Protein AF-A0A831YZ19-F1 (afdb_monomer_lite)

Radius of gyration: 14.84 Å; chains: 1; bounding box: 35×23×40 Å

Foldseek 3Di:
DQQWAWDDKDWDWDQDPVRDIDIDIDTDTDHPVCVVVVCVVPPVSVVVVVVVVVVVVPVD

Sequence (60 aa):
MMSVEPLYALGIFTVTKRLEIFQTVIYEYYDPDQYYAELAENVEDLENELEEISTNMQEI

pLDDT: mean 84.97, std 11.4, range [45.59, 97.56]

Structure (mmCIF, N/CA/C/O backbone):
data_AF-A0A831YZ19-F1
#
_entry.id   AF-A0A831YZ19-F1
#
loop_
_atom_site.group_PDB
_atom_site.id
_atom_site.type_symbol
_atom_site.label_atom_id
_atom_site.label_alt_id
_atom_site.label_comp_id
_atom_site.label_asym_id
_atom_site.label_entity_id
_atom_site.label_seq_id
_atom_site.pdbx_PDB_ins_code
_atom_site.Cartn_x
_atom_site.Cartn_y
_atom_site.Cartn_z
_atom_site.occupancy
_atom_site.B_iso_or_equiv
_atom_site.auth_seq_id
_atom_site.auth_comp_id
_atom_site.auth_asym_id
_atom_site.auth_atom_id
_atom_site.pdbx_PDB_model_num
ATOM 1 N N . MET A 1 1 ? 11.700 6.574 -18.515 1.00 46.47 1 MET A N 1
ATOM 2 C CA . MET A 1 1 ? 10.796 7.150 -17.502 1.00 46.47 1 MET A CA 1
ATOM 3 C C . MET A 1 1 ? 10.095 5.943 -16.925 1.00 46.47 1 MET A C 1
ATOM 5 O O . MET A 1 1 ? 9.411 5.281 -17.693 1.00 46.47 1 MET A O 1
ATOM 9 N N . MET A 1 2 ? 10.475 5.541 -15.710 1.00 56.19 2 MET A N 1
ATOM 10 C CA . MET A 1 2 ? 10.076 4.256 -15.120 1.00 56.19 2 MET A CA 1
ATOM 11 C C . MET A 1 2 ? 8.550 4.148 -15.128 1.00 56.19 2 MET A C 1
ATOM 13 O O . MET A 1 2 ? 7.867 5.110 -14.784 1.00 56.19 2 MET A O 1
ATOM 17 N N . SER A 1 3 ? 8.035 3.034 -15.643 1.00 70.12 3 SER A N 1
ATOM 18 C CA . SER A 1 3 ? 6.641 2.855 -16.068 1.00 70.12 3 SER A CA 1
ATOM 19 C C . SER A 1 3 ? 5.691 2.491 -14.923 1.00 70.12 3 SER A C 1
ATOM 21 O O . SER A 1 3 ? 4.645 1.891 -15.156 1.00 70.12 3 SER A O 1
ATOM 23 N N . VAL A 1 4 ? 6.046 2.854 -13.689 1.00 78.88 4 VAL A N 1
ATOM 24 C CA . VAL A 1 4 ? 5.198 2.631 -12.522 1.00 78.88 4 VAL A CA 1
ATOM 25 C C . VAL A 1 4 ? 4.009 3.586 -12.609 1.00 78.88 4 VAL A C 1
ATOM 27 O O . VAL A 1 4 ? 4.151 4.801 -12.457 1.00 78.88 4 VAL A O 1
ATOM 30 N N . GLU A 1 5 ? 2.829 3.040 -12.894 1.00 84.00 5 GLU A N 1
ATOM 31 C CA . GLU A 1 5 ? 1.600 3.812 -13.068 1.00 84.00 5 GLU A CA 1
ATOM 32 C C . GLU A 1 5 ? 0.692 3.642 -11.841 1.00 84.00 5 GLU A C 1
ATOM 34 O O . GLU A 1 5 ? 0.285 2.518 -11.534 1.00 84.00 5 GLU A O 1
ATOM 39 N N . PRO A 1 6 ? 0.344 4.723 -11.118 1.00 85.44 6 PRO A N 1
ATOM 40 C CA . PRO A 1 6 ? -0.598 4.631 -10.010 1.00 85.44 6 PRO A CA 1
ATOM 41 C C . PRO A 1 6 ? -1.986 4.272 -10.540 1.00 85.44 6 PRO A C 1
ATOM 43 O O . PRO A 1 6 ? -2.538 4.973 -11.388 1.00 85.44 6 PRO A O 1
ATOM 46 N N . LEU A 1 7 ? -2.577 3.204 -10.009 1.00 89.00 7 LEU A N 1
ATOM 47 C CA . LEU A 1 7 ? -3.909 2.759 -10.415 1.00 89.00 7 LEU A CA 1
ATOM 48 C C . LEU A 1 7 ? -4.985 3.354 -9.511 1.00 89.00 7 LEU A C 1
ATOM 50 O O . LEU A 1 7 ? -5.918 4.011 -9.972 1.00 89.00 7 LEU A O 1
ATOM 54 N N . TYR A 1 8 ? -4.872 3.100 -8.210 1.00 88.94 8 TYR A N 1
ATOM 55 C CA . TYR A 1 8 ? -5.798 3.584 -7.194 1.00 88.94 8 TYR A CA 1
ATOM 56 C C . TYR A 1 8 ? -5.173 3.467 -5.801 1.00 88.94 8 TYR A C 1
ATOM 58 O O . TYR A 1 8 ? -4.135 2.836 -5.612 1.00 88.94 8 TYR A O 1
ATOM 66 N N . ALA A 1 9 ? -5.831 4.065 -4.809 1.00 89.56 9 ALA A N 1
ATOM 67 C CA . ALA A 1 9 ? -5.476 3.907 -3.406 1.00 89.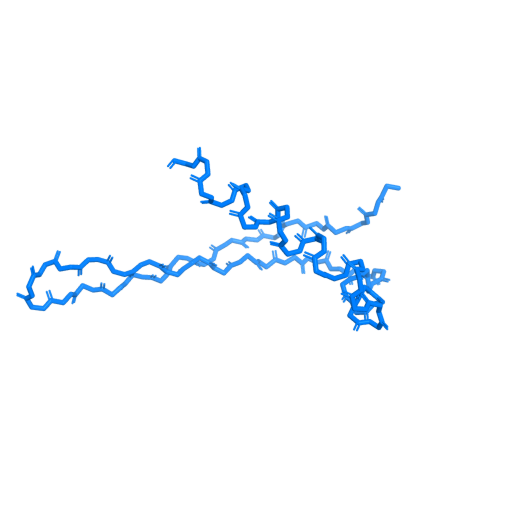56 9 ALA A CA 1
ATOM 68 C C . ALA A 1 9 ? -6.679 3.405 -2.603 1.00 89.56 9 ALA A C 1
ATOM 70 O O . ALA A 1 9 ? -7.812 3.848 -2.812 1.00 89.56 9 ALA A O 1
ATOM 71 N N . LEU A 1 10 ? -6.430 2.495 -1.664 1.00 93.69 10 LEU A N 1
ATOM 72 C CA . LEU A 1 10 ? -7.414 2.017 -0.704 1.00 93.69 10 LEU A CA 1
ATOM 73 C C . LEU A 1 10 ? -7.160 2.663 0.658 1.00 93.69 10 LEU A C 1
ATOM 75 O O . LEU A 1 10 ? -6.115 2.456 1.271 1.00 93.69 10 LEU A O 1
ATOM 79 N N . GLY A 1 11 ? -8.144 3.415 1.146 1.00 91.88 11 GLY A N 1
ATOM 80 C CA . GLY A 1 11 ? -8.151 3.950 2.504 1.00 91.88 11 GLY A CA 1
ATOM 81 C C . GLY A 1 11 ? -8.910 3.026 3.451 1.00 91.88 11 GLY A C 1
ATOM 82 O O . GLY A 1 11 ? -10.113 2.823 3.293 1.00 91.88 11 GLY A O 1
ATOM 83 N N . ILE A 1 12 ? -8.223 2.498 4.457 1.00 95.00 12 ILE A N 1
ATOM 84 C CA . ILE A 1 12 ? -8.813 1.712 5.540 1.00 95.00 12 ILE A CA 1
ATOM 85 C C . ILE A 1 12 ? -8.732 2.553 6.807 1.00 95.00 12 ILE A C 1
ATOM 87 O O . ILE A 1 12 ? -7.646 2.947 7.227 1.00 95.00 12 ILE A O 1
ATOM 91 N N . PHE A 1 13 ? -9.877 2.820 7.431 1.00 94.94 13 PHE A N 1
ATOM 92 C CA . PHE A 1 13 ? -9.935 3.523 8.707 1.00 94.94 13 PHE A CA 1
ATOM 93 C C . PHE A 1 13 ? -10.534 2.626 9.785 1.00 94.94 13 PHE A C 1
ATOM 95 O O . PHE A 1 13 ? -11.574 1.994 9.601 1.00 94.94 13 PHE A O 1
ATOM 102 N N . THR A 1 14 ? -9.874 2.592 10.938 1.00 96.50 14 THR A N 1
ATOM 103 C CA . THR A 1 14 ? -10.371 1.938 12.146 1.00 96.50 14 THR A CA 1
ATOM 104 C C . THR A 1 14 ? -10.670 3.005 13.181 1.00 96.50 14 THR A C 1
ATOM 106 O O . THR A 1 14 ? -9.795 3.794 13.531 1.00 96.50 14 THR A O 1
ATOM 109 N N . VAL A 1 15 ? -11.904 3.011 13.685 1.00 97.00 15 VAL A N 1
ATOM 110 C CA . VAL A 1 15 ? -12.335 3.917 14.753 1.00 97.00 15 VAL A CA 1
ATOM 111 C C . VAL A 1 15 ? -12.488 3.122 16.041 1.00 97.00 15 VAL A C 1
ATOM 113 O O . VAL A 1 15 ? -13.226 2.135 16.087 1.00 97.00 15 VAL A O 1
ATOM 116 N N . THR A 1 16 ? -11.798 3.535 17.102 1.00 96.88 16 THR A N 1
ATOM 117 C CA . THR A 1 16 ? -11.890 2.858 18.401 1.00 96.88 16 THR A CA 1
ATOM 118 C C . THR A 1 16 ? -13.039 3.406 19.245 1.00 96.88 16 THR A C 1
ATOM 120 O O . THR A 1 16 ? -13.589 4.478 18.996 1.00 96.88 16 THR A O 1
ATOM 123 N N . LYS A 1 17 ? -13.375 2.703 20.334 1.00 96.81 17 LYS A N 1
ATOM 124 C CA . LYS A 1 17 ? -14.340 3.196 21.335 1.00 96.81 17 LYS A CA 1
ATOM 125 C C . LYS A 1 17 ? -13.910 4.509 22.002 1.00 96.81 17 LYS A C 1
ATOM 127 O O . LYS A 1 17 ? -14.752 5.185 22.581 1.00 96.81 17 LYS A O 1
ATOM 132 N N . ARG A 1 18 ? -12.616 4.845 21.956 1.00 97.56 18 ARG A N 1
ATOM 133 C CA . ARG A 1 18 ? -12.059 6.106 22.467 1.00 97.56 18 ARG A CA 1
ATOM 134 C C . ARG A 1 18 ? -12.042 7.214 21.415 1.00 97.56 18 ARG A C 1
ATOM 136 O O . ARG A 1 18 ? -11.528 8.286 21.701 1.00 97.56 18 ARG A O 1
ATOM 143 N N . LEU A 1 19 ? -12.630 6.965 20.241 1.00 95.81 19 LEU A N 1
ATOM 144 C CA . LEU A 1 19 ? -12.644 7.871 19.092 1.00 95.81 19 LEU A CA 1
ATOM 145 C C . LEU A 1 19 ? -11.251 8.118 18.492 1.00 95.81 19 LEU A C 1
ATOM 147 O O . LEU A 1 19 ? -11.042 9.116 17.810 1.00 95.81 19 LEU A O 1
ATOM 151 N N . GLU A 1 20 ? -10.304 7.205 18.715 1.00 97.12 20 GLU A N 1
ATOM 152 C CA . GLU A 1 20 ? -9.028 7.219 18.000 1.00 97.12 20 GLU A CA 1
ATOM 153 C C . GLU A 1 20 ? -9.271 6.742 16.565 1.00 97.12 20 GLU A C 1
ATOM 155 O O . GLU A 1 20 ? -10.017 5.780 16.352 1.00 97.12 20 GLU A O 1
ATOM 160 N N . ILE A 1 21 ? -8.641 7.407 15.598 1.00 94.06 21 ILE A N 1
ATOM 161 C CA . ILE A 1 21 ? -8.710 7.055 14.180 1.00 94.06 21 ILE A CA 1
ATOM 162 C C . ILE A 1 21 ? -7.338 6.536 13.767 1.00 94.06 21 ILE A C 1
ATOM 164 O O . ILE A 1 21 ? -6.349 7.261 13.830 1.00 94.06 21 ILE A O 1
ATOM 168 N N . PHE A 1 22 ? -7.296 5.284 13.329 1.00 93.06 22 PHE A N 1
ATOM 169 C CA . PHE A 1 22 ? -6.129 4.691 12.689 1.00 93.06 22 PHE A CA 1
ATOM 170 C C . PHE A 1 22 ? -6.409 4.595 11.199 1.00 93.06 22 PHE A C 1
ATOM 172 O O . PHE A 1 22 ? -7.395 3.969 10.805 1.00 93.06 22 PHE A O 1
ATOM 179 N N . GLN A 1 23 ? -5.561 5.218 10.388 1.00 91.25 23 GLN A N 1
ATOM 180 C CA . GLN A 1 23 ? -5.679 5.210 8.938 1.00 91.25 23 GLN A CA 1
ATOM 181 C C . GLN A 1 23 ? -4.528 4.414 8.332 1.00 91.25 23 GLN A C 1
ATOM 183 O O . GLN A 1 23 ? -3.363 4.629 8.656 1.00 91.25 23 GLN A O 1
ATOM 188 N N . THR A 1 24 ? -4.869 3.515 7.421 1.00 90.62 24 THR A N 1
ATOM 189 C CA . THR A 1 24 ? -3.926 2.824 6.548 1.00 90.62 24 THR A CA 1
ATOM 190 C C . THR A 1 24 ? -4.302 3.162 5.115 1.00 90.62 24 THR A C 1
ATOM 192 O O . THR A 1 24 ? -5.456 2.982 4.726 1.00 90.62 24 THR A O 1
ATOM 195 N N . VAL A 1 25 ? -3.347 3.673 4.341 1.00 86.88 25 VAL A N 1
ATOM 196 C CA . VAL A 1 25 ? -3.517 3.922 2.906 1.00 86.88 25 VAL A CA 1
ATOM 197 C C . VAL A 1 25 ? -2.634 2.939 2.158 1.00 86.88 25 VAL A C 1
ATOM 199 O O . VAL A 1 25 ? -1.435 2.879 2.411 1.00 86.88 25 VAL A O 1
ATOM 202 N N . ILE A 1 26 ? -3.240 2.150 1.278 1.00 89.25 26 ILE A N 1
ATOM 203 C CA . ILE A 1 26 ? -2.547 1.190 0.418 1.00 89.25 26 ILE A CA 1
ATOM 204 C C . ILE A 1 26 ? -2.586 1.759 -0.994 1.00 89.25 26 ILE A C 1
ATOM 206 O O . ILE A 1 26 ? -3.673 1.972 -1.528 1.00 89.25 26 ILE A O 1
ATOM 210 N N . TYR A 1 27 ? -1.421 2.023 -1.578 1.00 85.81 27 TYR A N 1
ATOM 211 C CA . TYR A 1 27 ? -1.302 2.481 -2.959 1.00 85.81 27 TYR A CA 1
ATOM 212 C C . TYR A 1 27 ? -1.032 1.287 -3.870 1.00 85.81 27 TYR A C 1
ATOM 214 O O . TYR A 1 27 ? -0.125 0.503 -3.603 1.00 85.81 27 TYR A O 1
ATOM 222 N N . GLU A 1 28 ? -1.827 1.157 -4.927 1.00 88.12 28 GLU A N 1
ATOM 223 C CA . GLU A 1 28 ? -1.682 0.109 -5.934 1.00 88.12 28 GLU A CA 1
ATOM 224 C C . GLU A 1 28 ? -1.079 0.712 -7.198 1.00 88.12 28 GLU A C 1
ATOM 226 O O . GLU A 1 28 ? -1.598 1.689 -7.752 1.00 88.12 28 GLU A O 1
ATOM 231 N N . TYR A 1 29 ? 0.009 0.104 -7.658 1.00 88.38 29 TYR A N 1
ATOM 232 C CA . TYR A 1 29 ? 0.746 0.531 -8.837 1.00 88.38 29 TYR A CA 1
ATOM 233 C C . TYR A 1 29 ? 0.795 -0.601 -9.857 1.00 88.38 29 TYR A C 1
ATOM 235 O O . TYR A 1 29 ? 0.985 -1.767 -9.508 1.00 88.38 29 TYR A O 1
ATOM 243 N N . TYR A 1 30 ? 0.645 -0.252 -11.129 1.00 89.25 30 TYR A N 1
ATOM 244 C CA . TYR A 1 30 ? 0.996 -1.140 -12.222 1.00 89.25 30 TYR A CA 1
ATOM 245 C C . TYR A 1 30 ? 2.490 -0.995 -12.500 1.00 89.25 30 TYR A C 1
ATOM 247 O O . TYR A 1 30 ? 2.940 0.073 -12.906 1.00 89.25 30 TYR A O 1
ATOM 255 N N . ASP A 1 31 ? 3.241 -2.067 -12.265 1.00 88.69 31 ASP A N 1
ATOM 256 C CA . ASP A 1 31 ? 4.693 -2.118 -12.439 1.00 88.69 31 ASP A CA 1
ATOM 257 C C . ASP A 1 31 ? 5.062 -3.202 -13.471 1.00 88.69 31 ASP A C 1
ATOM 259 O O . ASP A 1 31 ? 5.409 -4.331 -13.108 1.00 88.69 31 ASP A O 1
ATOM 263 N N . PRO A 1 32 ? 4.904 -2.919 -14.779 1.00 87.88 32 PRO A N 1
ATOM 264 C CA . PRO A 1 32 ? 5.143 -3.909 -15.828 1.00 87.88 32 PRO A CA 1
ATOM 265 C C . PRO A 1 32 ? 6.625 -4.253 -15.991 1.00 87.88 32 PRO A C 1
ATOM 267 O O . PRO A 1 32 ? 6.943 -5.359 -16.428 1.00 87.88 32 PRO A O 1
ATOM 270 N N . ASP A 1 33 ? 7.507 -3.319 -15.631 1.00 89.12 33 ASP A N 1
ATOM 271 C CA . ASP A 1 33 ? 8.958 -3.478 -15.716 1.00 89.12 33 ASP A CA 1
ATOM 272 C C . ASP A 1 33 ? 9.553 -4.074 -14.428 1.00 89.12 33 ASP A C 1
ATOM 274 O O . ASP A 1 33 ? 10.758 -4.283 -14.364 1.00 89.12 33 ASP A O 1
ATOM 278 N N . GLN A 1 34 ? 8.717 -4.401 -13.434 1.00 85.62 34 GLN A N 1
ATOM 279 C CA . GLN A 1 34 ? 9.115 -5.000 -12.155 1.00 85.62 34 GLN A CA 1
ATOM 280 C C . GLN A 1 34 ? 10.146 -4.166 -11.377 1.00 85.62 34 GLN A C 1
ATOM 282 O O . GLN A 1 34 ? 10.955 -4.720 -10.632 1.00 85.62 34 GLN A O 1
ATOM 287 N N . TYR A 1 35 ? 10.088 -2.838 -11.508 1.00 86.19 35 TYR A N 1
ATOM 288 C CA . TYR A 1 35 ? 10.960 -1.893 -10.811 1.00 86.19 35 TYR A CA 1
ATOM 289 C C . TYR A 1 35 ? 11.043 -2.180 -9.311 1.00 86.19 35 TYR A C 1
ATOM 291 O O . TYR A 1 35 ? 12.135 -2.284 -8.757 1.00 86.19 35 TYR A O 1
ATOM 299 N N . TYR A 1 36 ? 9.901 -2.367 -8.646 1.00 82.69 36 TYR A N 1
ATOM 300 C CA . TYR A 1 36 ? 9.890 -2.611 -7.204 1.00 82.69 36 TYR A CA 1
ATOM 301 C C . TYR A 1 36 ? 10.423 -3.998 -6.833 1.00 82.69 36 TYR A C 1
ATOM 303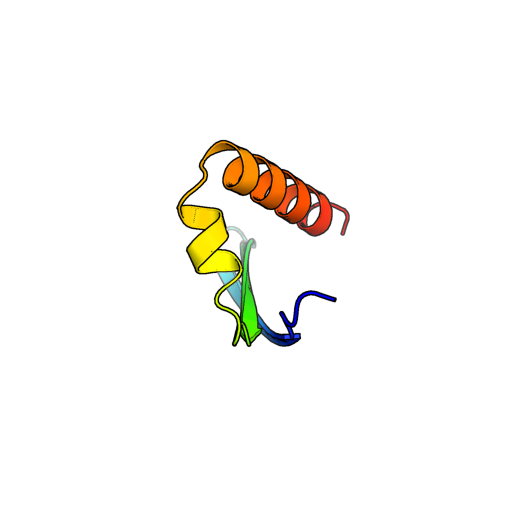 O O . TYR A 1 36 ? 10.927 -4.182 -5.724 1.00 82.69 36 TYR A O 1
ATOM 311 N N . ALA A 1 37 ? 10.332 -4.977 -7.739 1.00 83.25 37 ALA A N 1
ATOM 312 C CA . ALA A 1 37 ? 10.918 -6.295 -7.518 1.00 83.25 37 ALA A CA 1
ATOM 313 C C . ALA A 1 37 ? 12.448 -6.244 -7.623 1.00 83.25 37 ALA A C 1
ATOM 315 O O . ALA A 1 37 ? 13.123 -6.824 -6.779 1.00 83.25 37 ALA A O 1
ATOM 316 N N . GLU A 1 38 ? 12.986 -5.516 -8.606 1.00 85.94 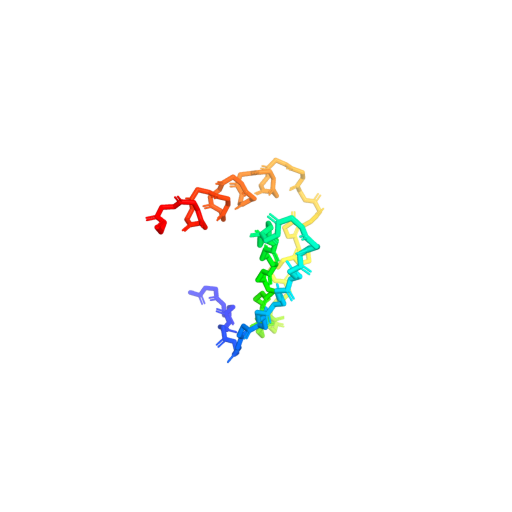38 GLU A N 1
ATOM 317 C CA . GLU A 1 38 ? 14.430 -5.292 -8.755 1.00 85.94 38 GLU A CA 1
ATOM 318 C C . GLU A 1 38 ? 14.990 -4.457 -7.594 1.00 85.94 38 GLU A C 1
ATOM 320 O O . GLU A 1 38 ? 16.034 -4.788 -7.034 1.00 85.94 38 GLU A O 1
ATOM 325 N N . LEU A 1 39 ? 14.261 -3.420 -7.167 1.00 85.88 39 LEU A N 1
ATOM 326 C CA . LEU A 1 39 ? 14.628 -2.587 -6.021 1.00 85.88 39 LEU A CA 1
ATOM 327 C C . LEU A 1 39 ? 14.752 -3.411 -4.731 1.00 85.88 39 LEU A C 1
ATOM 329 O O . LEU A 1 39 ? 15.657 -3.18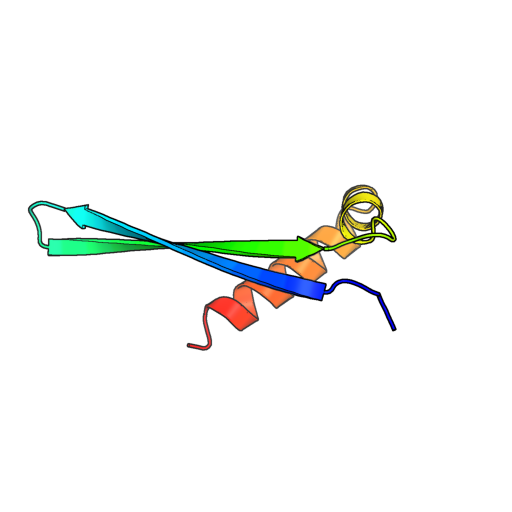6 -3.934 1.00 85.88 39 LEU A O 1
ATOM 333 N N . ALA A 1 40 ? 13.888 -4.413 -4.540 1.00 81.75 40 ALA A N 1
ATOM 334 C CA . ALA A 1 40 ? 13.934 -5.290 -3.373 1.00 81.75 40 ALA A CA 1
ATOM 335 C C . ALA A 1 40 ? 15.200 -6.169 -3.305 1.00 81.75 40 ALA A C 1
ATOM 337 O O . ALA A 1 40 ? 15.522 -6.690 -2.234 1.00 81.75 40 ALA A O 1
ATOM 338 N N . GLU A 1 41 ? 15.925 -6.338 -4.415 1.00 86.94 41 GLU A N 1
ATOM 339 C CA . GLU A 1 41 ? 17.196 -7.068 -4.442 1.00 86.94 41 GLU A CA 1
ATOM 340 C C . GLU A 1 41 ? 18.379 -6.217 -3.944 1.00 86.94 41 GLU A C 1
ATOM 342 O O . GLU A 1 41 ? 19.405 -6.779 -3.545 1.00 86.94 41 GLU A O 1
ATOM 347 N N . ASN A 1 42 ? 18.235 -4.885 -3.897 1.00 89.25 42 ASN A N 1
ATOM 348 C CA . ASN A 1 42 ? 19.230 -3.968 -3.345 1.00 89.25 42 ASN A CA 1
ATOM 349 C C . ASN A 1 42 ? 18.710 -3.259 -2.085 1.00 89.25 42 ASN A C 1
ATOM 351 O O . ASN A 1 42 ? 17.930 -2.314 -2.147 1.00 89.25 42 ASN A O 1
ATOM 355 N N . VAL A 1 43 ? 19.207 -3.691 -0.923 1.00 86.31 43 VAL A N 1
ATOM 356 C CA . VAL A 1 43 ? 18.770 -3.191 0.391 1.00 86.31 43 VAL A CA 1
ATOM 357 C C . VAL A 1 43 ? 18.958 -1.677 0.541 1.00 86.31 43 VAL A C 1
ATOM 359 O O . VAL A 1 43 ? 18.098 -1.029 1.123 1.00 86.31 43 VAL A O 1
ATOM 362 N N . GLU A 1 44 ? 20.047 -1.110 0.018 1.00 89.94 44 GLU A N 1
ATOM 363 C CA . GLU A 1 44 ? 20.341 0.323 0.172 1.00 89.94 44 GLU A CA 1
ATOM 364 C C . GLU A 1 44 ? 19.370 1.187 -0.646 1.00 89.94 44 GLU A C 1
ATOM 366 O O . GLU A 1 44 ? 18.809 2.154 -0.132 1.00 89.94 44 GLU A O 1
ATOM 371 N N . ASP A 1 45 ? 19.105 0.801 -1.896 1.00 87.62 45 ASP A N 1
ATOM 372 C CA . ASP A 1 45 ? 18.157 1.516 -2.757 1.00 87.62 45 ASP A CA 1
ATOM 373 C C . ASP A 1 45 ? 16.717 1.375 -2.234 1.00 87.62 45 ASP A C 1
ATOM 375 O O . ASP A 1 45 ? 15.952 2.340 -2.249 1.00 87.62 45 ASP A O 1
ATOM 379 N N . LEU A 1 46 ? 16.365 0.198 -1.701 1.00 86.69 46 LEU A N 1
ATOM 380 C CA . LEU A 1 46 ? 15.075 -0.040 -1.055 1.00 86.69 46 LEU A CA 1
ATOM 381 C C . LEU A 1 46 ? 14.870 0.853 0.177 1.00 86.69 46 LEU A C 1
ATOM 383 O O . LEU A 1 46 ? 13.786 1.406 0.353 1.00 86.69 46 LEU A O 1
ATOM 387 N N . GLU A 1 47 ? 15.878 0.985 1.042 1.00 89.25 47 GLU A N 1
ATOM 388 C CA . GLU A 1 47 ? 15.793 1.845 2.228 1.00 89.25 47 GLU A CA 1
ATOM 389 C C . GLU A 1 47 ? 15.602 3.319 1.845 1.00 89.25 47 GLU A C 1
ATOM 391 O O . GLU A 1 47 ? 14.737 3.982 2.423 1.00 89.25 47 GLU A O 1
ATOM 396 N N . ASN A 1 48 ? 16.327 3.804 0.831 1.00 89.62 48 ASN A N 1
ATOM 397 C CA . ASN A 1 48 ? 16.195 5.176 0.335 1.00 89.62 48 ASN A CA 1
ATOM 398 C C . ASN A 1 48 ? 14.787 5.457 -0.222 1.00 89.62 48 ASN A C 1
ATOM 400 O O . ASN A 1 48 ? 14.160 6.449 0.149 1.00 89.62 48 ASN A O 1
ATOM 404 N N . GLU A 1 49 ? 14.255 4.568 -1.065 1.00 85.56 49 GLU A N 1
ATOM 405 C CA . GLU A 1 49 ? 12.901 4.710 -1.622 1.00 85.56 49 GLU A CA 1
ATOM 406 C C . GLU A 1 49 ? 11.835 4.701 -0.511 1.00 85.56 49 GLU A C 1
ATOM 408 O O . GLU A 1 49 ? 10.897 5.500 -0.525 1.00 85.56 49 GLU A O 1
ATOM 413 N N . LEU A 1 50 ? 11.975 3.827 0.493 1.00 86.00 50 LEU A N 1
ATOM 414 C CA . LEU A 1 50 ? 11.052 3.783 1.630 1.00 86.00 50 LEU A CA 1
ATOM 415 C C . LEU A 1 50 ? 11.087 5.077 2.455 1.00 86.00 50 LEU A C 1
ATOM 417 O O . LEU A 1 50 ? 10.040 5.521 2.937 1.00 86.00 50 LEU A O 1
ATOM 421 N N . GLU A 1 51 ? 12.259 5.693 2.614 1.00 88.25 51 GLU A N 1
ATOM 422 C CA . GLU A 1 51 ? 12.410 6.975 3.303 1.00 88.25 51 GLU A CA 1
ATOM 423 C C . GLU A 1 51 ? 11.754 8.124 2.518 1.00 88.25 51 GLU A C 1
ATOM 425 O O . GLU A 1 51 ? 11.031 8.942 3.104 1.00 88.25 51 GLU A O 1
ATOM 430 N N . GLU A 1 52 ? 11.905 8.145 1.190 1.00 85.88 52 GLU A N 1
ATOM 431 C CA . GLU A 1 52 ? 11.217 9.101 0.315 1.00 85.88 52 GLU A CA 1
ATOM 432 C C . GLU A 1 52 ? 9.692 8.940 0.382 1.00 85.88 52 GLU A C 1
ATOM 434 O O . GLU A 1 52 ? 8.969 9.918 0.600 1.00 85.88 52 GLU A O 1
ATOM 439 N N . ILE A 1 53 ? 9.182 7.708 0.266 1.00 82.81 53 ILE A N 1
ATOM 440 C CA . ILE A 1 53 ? 7.744 7.421 0.368 1.00 82.81 53 ILE A CA 1
ATOM 441 C C . ILE A 1 53 ? 7.212 7.848 1.740 1.00 82.81 53 ILE A C 1
ATOM 443 O O . ILE A 1 53 ? 6.181 8.520 1.822 1.00 82.81 53 ILE A O 1
ATOM 447 N N . SER A 1 54 ? 7.916 7.502 2.821 1.00 81.44 54 SER A N 1
ATOM 448 C CA . SER A 1 54 ? 7.533 7.881 4.184 1.00 81.44 54 SER A CA 1
ATOM 449 C C . SER A 1 54 ? 7.453 9.399 4.350 1.00 81.44 54 SER A C 1
ATOM 451 O O . SER A 1 54 ? 6.497 9.905 4.941 1.00 81.44 54 SER A O 1
ATOM 453 N N . THR A 1 55 ? 8.426 10.132 3.806 1.00 81.56 55 THR A N 1
ATOM 454 C CA . THR A 1 55 ? 8.456 11.599 3.856 1.00 81.56 55 THR A CA 1
ATOM 455 C C . THR A 1 55 ? 7.261 12.196 3.114 1.00 81.56 55 THR A C 1
ATOM 457 O O . THR A 1 55 ? 6.515 12.994 3.682 1.00 81.56 55 THR A O 1
ATOM 460 N N . ASN A 1 56 ? 6.996 11.726 1.893 1.00 75.38 56 ASN A N 1
ATOM 461 C CA . ASN A 1 56 ? 5.873 12.191 1.076 1.00 75.38 56 ASN A CA 1
ATOM 462 C C . ASN A 1 56 ? 4.500 11.878 1.700 1.00 75.38 56 ASN A C 1
ATOM 464 O O . ASN A 1 56 ? 3.545 12.629 1.513 1.00 75.38 56 ASN A O 1
ATOM 468 N N . MET A 1 57 ? 4.376 10.783 2.458 1.00 69.56 57 MET A N 1
ATOM 46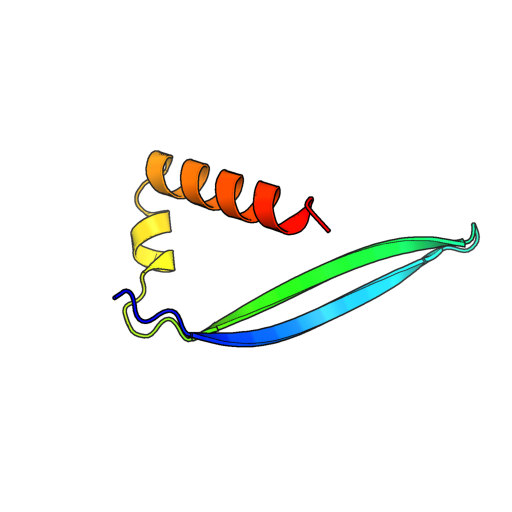9 C CA . MET A 1 57 ? 3.125 10.416 3.134 1.00 69.56 57 MET A CA 1
ATOM 470 C C . MET A 1 57 ? 2.843 11.230 4.407 1.00 69.56 57 MET A C 1
ATOM 472 O O . MET A 1 57 ? 1.687 11.287 4.827 1.00 69.56 57 MET A O 1
ATOM 476 N N . GLN A 1 58 ? 3.863 11.830 5.032 1.00 59.62 58 GLN A N 1
ATOM 477 C CA . GLN A 1 58 ? 3.735 12.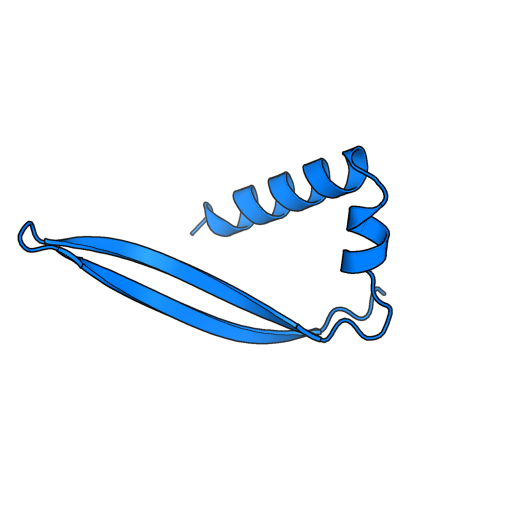617 6.270 1.00 59.62 58 GLN A CA 1
ATOM 478 C C . GLN A 1 58 ? 3.686 14.137 6.036 1.00 59.62 58 GLN A C 1
ATOM 480 O O . GLN A 1 58 ? 3.405 14.876 6.974 1.00 59.62 58 GLN A O 1
ATOM 485 N N . GLU A 1 59 ? 3.922 14.616 4.811 1.00 55.69 59 GLU A N 1
ATOM 486 C CA . GLU A 1 59 ? 3.794 16.042 4.453 1.00 55.69 59 GLU A CA 1
ATOM 487 C C . GLU A 1 59 ? 2.340 16.515 4.213 1.00 55.69 59 GLU A C 1
ATOM 489 O O . GLU A 1 59 ? 2.124 17.641 3.761 1.00 55.69 59 GLU A O 1
ATOM 494 N N . ILE A 1 60 ? 1.335 15.689 4.531 1.00 45.59 60 ILE A N 1
ATOM 495 C CA . ILE A 1 60 ? -0.096 16.015 4.370 1.00 45.59 60 ILE A CA 1
ATOM 496 C C . ILE A 1 60 ? -0.658 16.745 5.596 1.00 45.59 60 ILE A C 1
ATOM 498 O O . ILE A 1 60 ? -0.504 16.228 6.726 1.00 45.59 60 ILE A O 1
#

Secondary structure (DSSP, 8-state):
----EEEEEEEEEEE-TT--EEEEEEEEEE-TT-HHHHHTT-HHHHHHHHHHHHHHHH--